Protein AF-A0A1W9RCK0-F1 (afdb_monomer_lite)

Secondary structure (DSSP, 8-state):
-HHHHHHHHHHT--EEEEEEE-HHHHHHHHHTT--THHHHHHHHHHHHHHHHHH----EEEEEES-HHHHHHHHHHHHT-SEEEE-----SSSHHHH-SS-EEEEE-

pLDDT: mean 76.39, std 17.81, range [31.02, 92.94]

Radius of gyration: 13.41 Å; chains: 1; bounding box: 31×24×36 Å

Sequence (107 aa):
MIYGAEIARAIKGKLIILHVINKDSRAYLHRINKGVEYINVKLRDIANGLEKEYRVLPGSQSCRGSIFKMISQVSDESNATMMVMGTHGKIGFQHLVGSGNSWFVSF

Structure (mmCIF, N/CA/C/O backbone):
data_AF-A0A1W9RCK0-F1
#
_entry.id   AF-A0A1W9RCK0-F1
#
loop_
_atom_site.group_PDB
_atom_site.id
_atom_site.type_symbol
_atom_site.label_atom_id
_atom_site.label_alt_id
_atom_site.lab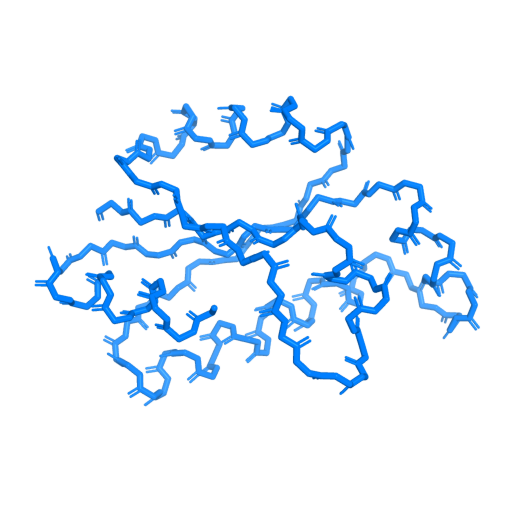el_comp_id
_atom_site.label_asym_id
_atom_site.label_entity_id
_atom_site.label_seq_id
_atom_site.pdbx_PDB_ins_code
_atom_site.Cartn_x
_atom_site.Cartn_y
_atom_site.Cartn_z
_atom_site.occupancy
_atom_site.B_iso_or_equiv
_atom_site.auth_seq_id
_atom_site.auth_comp_id
_atom_site.auth_asym_id
_atom_site.auth_atom_id
_atom_site.pdbx_PDB_model_num
ATOM 1 N N . MET A 1 1 ? -7.268 -9.674 -1.354 1.00 57.19 1 MET A N 1
ATOM 2 C CA . MET A 1 1 ? -7.933 -8.361 -1.488 1.00 57.19 1 MET A CA 1
ATOM 3 C C . MET A 1 1 ? -9.250 -8.362 -0.725 1.00 57.19 1 MET A C 1
ATOM 5 O O . MET A 1 1 ? -9.327 -7.625 0.242 1.00 57.19 1 MET A O 1
ATOM 9 N N . ILE A 1 2 ? -10.189 -9.263 -1.047 1.00 66.25 2 ILE A N 1
ATOM 10 C CA . ILE A 1 2 ? -11.453 -9.475 -0.303 1.00 66.25 2 ILE A CA 1
ATOM 11 C C . ILE A 1 2 ? -11.224 -9.623 1.214 1.00 66.25 2 ILE A C 1
ATOM 13 O O . ILE A 1 2 ? -11.734 -8.826 1.993 1.00 66.25 2 ILE A O 1
ATOM 17 N N . TYR A 1 3 ? -10.333 -10.534 1.620 1.00 76.19 3 TYR A N 1
ATOM 18 C CA . TYR A 1 3 ? -10.049 -10.790 3.039 1.00 76.19 3 TYR A CA 1
ATOM 19 C C . TYR A 1 3 ? -9.620 -9.554 3.851 1.00 76.19 3 TYR A C 1
ATOM 21 O O . TYR A 1 3 ? -10.027 -9.408 4.997 1.00 76.19 3 TYR A O 1
ATOM 29 N N . GLY A 1 4 ? -8.823 -8.643 3.278 1.00 79.62 4 GLY A N 1
ATOM 30 C CA . GLY A 1 4 ? -8.365 -7.448 3.998 1.00 79.62 4 GLY A CA 1
ATOM 31 C C . GLY A 1 4 ? -9.505 -6.469 4.296 1.00 79.62 4 GLY A C 1
ATOM 32 O O . GLY A 1 4 ? -9.567 -5.910 5.386 1.00 79.62 4 GLY A O 1
ATOM 33 N N . ALA A 1 5 ? -10.437 -6.307 3.353 1.00 83.44 5 ALA A N 1
ATOM 34 C CA . ALA A 1 5 ? -11.609 -5.456 3.536 1.00 83.44 5 ALA A CA 1
ATOM 35 C C . ALA A 1 5 ? -12.629 -6.061 4.506 1.00 83.44 5 ALA A C 1
ATOM 37 O O . ALA A 1 5 ? -13.203 -5.337 5.317 1.00 83.44 5 ALA A O 1
ATOM 38 N N . GLU A 1 6 ? -12.818 -7.382 4.477 1.00 85.38 6 GLU A N 1
ATOM 39 C CA . GLU A 1 6 ? -13.675 -8.074 5.443 1.00 85.38 6 GLU A CA 1
ATOM 40 C C . GLU A 1 6 ? -13.151 -7.955 6.872 1.00 85.38 6 GLU A C 1
ATOM 42 O O . GLU A 1 6 ? -13.931 -7.653 7.776 1.00 85.38 6 GLU A O 1
ATOM 47 N N . ILE A 1 7 ? -11.841 -8.139 7.067 1.00 85.81 7 ILE A N 1
ATOM 48 C CA . ILE A 1 7 ? -11.193 -7.982 8.373 1.00 85.81 7 ILE A CA 1
ATOM 49 C C . ILE A 1 7 ? -11.336 -6.541 8.857 1.00 85.81 7 ILE A C 1
ATOM 51 O O . ILE A 1 7 ? -11.848 -6.335 9.955 1.00 85.81 7 ILE A O 1
ATOM 55 N N . ALA A 1 8 ? -10.968 -5.554 8.030 1.00 86.75 8 ALA A N 1
ATOM 56 C CA . ALA A 1 8 ? -11.094 -4.139 8.376 1.00 86.75 8 ALA A CA 1
ATOM 57 C C . ALA A 1 8 ? -12.532 -3.783 8.779 1.00 86.75 8 ALA A C 1
ATOM 59 O O . ALA A 1 8 ? -12.757 -3.149 9.806 1.00 86.75 8 ALA A O 1
ATOM 60 N N . ARG A 1 9 ? -13.530 -4.271 8.032 1.00 87.62 9 ARG A N 1
ATOM 61 C CA . ARG A 1 9 ? -14.945 -4.088 8.378 1.00 87.62 9 ARG A CA 1
ATOM 62 C C . ARG A 1 9 ? -15.297 -4.731 9.721 1.00 87.62 9 ARG A C 1
ATOM 64 O O . ARG A 1 9 ? -15.971 -4.100 10.531 1.00 87.62 9 ARG A O 1
ATOM 71 N N . ALA A 1 10 ? -14.876 -5.975 9.951 1.00 88.44 10 ALA A N 1
ATOM 72 C CA . ALA A 1 10 ? -15.204 -6.730 11.160 1.00 88.44 10 ALA A CA 1
ATOM 73 C C . ALA A 1 10 ? -14.625 -6.081 12.424 1.00 88.44 10 ALA A C 1
ATOM 75 O O . ALA A 1 10 ? -15.320 -5.987 13.435 1.00 88.44 10 ALA A O 1
ATOM 76 N N . ILE A 1 11 ? -13.390 -5.582 12.346 1.00 86.81 11 ILE A N 1
ATOM 77 C CA . ILE A 1 11 ? -12.719 -4.911 13.469 1.00 86.81 11 ILE A CA 1
ATOM 78 C C . ILE A 1 11 ? -13.042 -3.411 13.548 1.00 86.81 11 ILE A C 1
ATOM 80 O O . ILE A 1 11 ? -12.568 -2.737 14.455 1.00 86.81 11 ILE A O 1
ATOM 84 N N . LYS A 1 12 ? -13.865 -2.887 12.621 1.00 85.69 12 LYS A N 1
ATOM 85 C CA . LYS A 1 12 ? -14.136 -1.446 12.432 1.00 85.69 12 LYS A CA 1
ATOM 86 C C . LYS A 1 12 ? -12.856 -0.619 12.285 1.00 85.69 12 LYS A C 1
ATOM 88 O O . LYS A 1 12 ? -12.780 0.525 12.730 1.00 85.69 12 LYS A O 1
ATOM 93 N N . GLY A 1 13 ? -11.872 -1.233 11.652 1.00 83.00 13 GLY A N 1
ATOM 94 C CA . GLY A 1 13 ? -10.573 -0.660 11.410 1.00 83.00 13 GLY A CA 1
ATOM 95 C C . GLY A 1 13 ? -10.513 0.147 10.123 1.00 83.00 13 GLY A C 1
ATOM 96 O O . GLY A 1 13 ? -11.411 0.064 9.275 1.00 83.00 13 GLY A O 1
ATOM 97 N N . LYS A 1 14 ? -9.439 0.917 9.937 1.00 84.62 14 LYS A N 1
ATOM 98 C CA . LYS A 1 14 ? -9.156 1.516 8.628 1.00 84.62 14 LYS A CA 1
ATOM 99 C C . LYS A 1 14 ? -8.274 0.587 7.805 1.00 84.62 14 LYS A C 1
ATOM 101 O O . LYS A 1 14 ? -7.513 -0.229 8.319 1.00 84.62 14 LYS A O 1
ATOM 106 N N . LEU A 1 15 ? -8.415 0.730 6.494 1.00 87.62 15 LEU A N 1
ATOM 107 C CA . LEU A 1 15 ? -7.738 -0.080 5.497 1.00 87.62 15 LEU A CA 1
ATOM 108 C C . LEU A 1 15 ? -6.844 0.821 4.650 1.00 87.62 15 LEU A C 1
ATOM 110 O O . LEU A 1 15 ? -7.304 1.843 4.146 1.00 87.62 15 LEU A O 1
ATOM 114 N N . ILE A 1 16 ? -5.587 0.437 4.451 1.00 87.56 16 ILE A N 1
ATOM 115 C CA . ILE A 1 16 ? -4.681 1.080 3.495 1.00 87.56 16 ILE A CA 1
ATOM 116 C C . ILE A 1 16 ? -4.245 0.043 2.467 1.00 87.56 16 ILE A C 1
ATOM 118 O O . ILE A 1 16 ? -3.779 -1.043 2.816 1.00 87.56 16 ILE A O 1
ATOM 122 N N . ILE A 1 17 ? -4.384 0.398 1.192 1.00 87.56 17 ILE A N 1
ATOM 123 C CA . ILE A 1 17 ? -3.899 -0.386 0.057 1.00 87.56 17 ILE A CA 1
ATOM 124 C C . ILE A 1 17 ? -2.547 0.175 -0.368 1.00 87.56 17 ILE A C 1
ATOM 126 O O . ILE A 1 17 ? -2.460 1.321 -0.813 1.00 87.56 17 ILE A O 1
ATOM 130 N N . LEU A 1 18 ? -1.502 -0.641 -0.261 1.00 85.62 18 LEU A N 1
ATOM 131 C CA . LEU A 1 18 ? -0.136 -0.248 -0.583 1.00 85.62 18 LEU A CA 1
ATOM 132 C C . LEU A 1 18 ? 0.379 -0.986 -1.824 1.00 85.62 18 LEU A C 1
ATOM 134 O O . LEU A 1 18 ? 0.330 -2.218 -1.892 1.00 85.62 18 LEU A O 1
ATOM 138 N N . HIS A 1 19 ? 0.957 -0.234 -2.767 1.00 86.94 19 HIS A N 1
ATOM 139 C CA . HIS A 1 19 ? 1.756 -0.784 -3.870 1.00 86.94 19 HIS A CA 1
ATOM 140 C C . HIS A 1 19 ? 3.175 -0.214 -3.874 1.00 86.94 19 HIS A C 1
ATOM 142 O O . HIS A 1 19 ? 3.372 1.000 -3.953 1.00 86.94 19 HIS A O 1
ATOM 148 N N . VAL A 1 20 ? 4.180 -1.093 -3.881 1.00 87.31 20 VAL A N 1
ATOM 149 C CA . VAL A 1 20 ? 5.588 -0.685 -3.979 1.00 87.31 20 VAL A CA 1
ATOM 150 C C . VAL A 1 20 ? 6.057 -0.732 -5.437 1.00 87.31 20 VAL A C 1
ATOM 152 O O . VAL A 1 20 ? 6.159 -1.791 -6.056 1.00 87.31 20 VAL A O 1
ATOM 155 N N . ILE A 1 21 ? 6.398 0.429 -5.993 1.00 87.75 21 ILE A N 1
ATOM 156 C CA . ILE A 1 21 ? 6.912 0.608 -7.352 1.00 87.75 21 ILE A CA 1
ATOM 157 C C . ILE A 1 21 ? 8.376 0.157 -7.415 1.00 87.75 21 ILE A C 1
ATOM 159 O O . ILE A 1 21 ? 9.323 0.921 -7.189 1.00 87.75 21 ILE A O 1
ATOM 163 N N . ASN A 1 22 ? 8.566 -1.106 -7.778 1.00 85.31 22 ASN A N 1
ATOM 164 C CA . ASN A 1 22 ? 9.872 -1.728 -7.967 1.00 85.31 22 ASN A CA 1
ATOM 165 C C . ASN A 1 22 ? 10.297 -1.739 -9.457 1.00 85.31 22 ASN A C 1
ATOM 167 O O . ASN A 1 22 ? 9.707 -1.061 -10.304 1.00 85.31 22 ASN A O 1
ATOM 171 N N . LYS A 1 23 ? 11.372 -2.468 -9.786 1.00 86.44 23 LYS A N 1
ATOM 1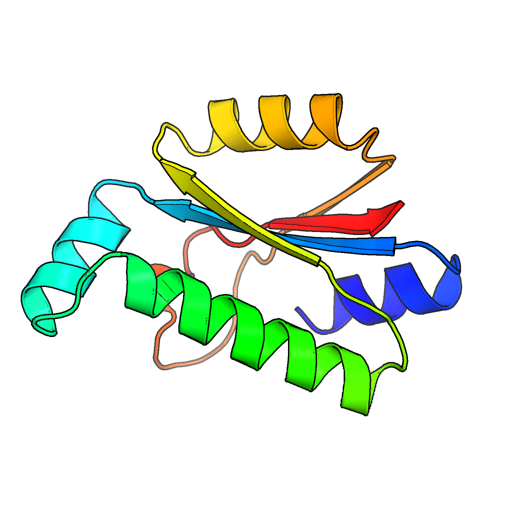72 C CA . LYS A 1 23 ? 11.863 -2.599 -11.172 1.00 86.44 23 LYS A CA 1
ATOM 173 C C . LYS A 1 23 ? 10.826 -3.223 -12.113 1.00 86.44 23 LYS A C 1
ATOM 175 O O . LYS A 1 23 ? 10.686 -2.748 -13.236 1.00 86.44 23 LYS A O 1
ATOM 180 N N . ASP A 1 24 ? 10.058 -4.195 -11.633 1.00 83.44 24 ASP A N 1
ATOM 181 C CA . ASP A 1 24 ? 9.077 -4.930 -12.435 1.00 83.44 24 ASP A CA 1
ATOM 182 C C . ASP A 1 24 ? 7.862 -4.047 -12.743 1.00 83.44 24 ASP A C 1
ATOM 184 O O . ASP A 1 24 ? 7.420 -3.965 -13.890 1.00 83.44 24 ASP A O 1
ATOM 188 N N . SER A 1 25 ? 7.410 -3.277 -11.745 1.00 82.81 25 SER A N 1
ATOM 189 C CA . SER A 1 25 ? 6.378 -2.245 -11.906 1.00 82.81 25 SER A CA 1
ATOM 190 C C . SER A 1 25 ? 6.746 -1.252 -13.010 1.00 82.81 25 SER A C 1
ATOM 192 O O . SER A 1 25 ? 5.938 -0.962 -13.891 1.00 82.81 25 SER A O 1
ATOM 194 N N . ARG A 1 26 ? 7.992 -0.760 -13.004 1.00 87.81 26 ARG A N 1
ATOM 195 C CA . ARG A 1 26 ? 8.483 0.174 -14.030 1.00 87.81 26 ARG A CA 1
ATOM 196 C C . ARG A 1 26 ? 8.589 -0.476 -15.407 1.00 87.81 26 ARG A C 1
ATOM 198 O O . ARG A 1 26 ? 8.184 0.136 -16.389 1.00 87.81 26 ARG A O 1
ATOM 205 N N . ALA A 1 27 ? 9.101 -1.705 -15.478 1.00 87.94 27 ALA A N 1
ATOM 206 C CA . ALA A 1 27 ? 9.229 -2.435 -16.736 1.00 87.94 27 ALA A CA 1
ATOM 207 C C . ALA A 1 27 ? 7.866 -2.651 -17.406 1.00 87.94 27 ALA A C 1
ATOM 209 O O . ALA A 1 27 ? 7.737 -2.481 -18.615 1.00 87.94 27 ALA A O 1
ATOM 210 N N . TYR A 1 28 ? 6.832 -2.973 -16.632 1.00 84.69 28 TYR A N 1
ATOM 211 C CA . TYR A 1 28 ? 5.475 -3.068 -17.156 1.00 84.69 28 TYR A CA 1
ATOM 212 C C . TYR A 1 28 ? 4.923 -1.724 -17.622 1.00 84.69 28 TYR A C 1
ATOM 214 O O . TYR A 1 28 ? 4.391 -1.642 -18.724 1.00 84.69 28 TYR A O 1
ATOM 222 N N . LEU A 1 29 ? 5.046 -0.679 -16.795 1.00 88.06 29 LEU A N 1
ATOM 223 C CA . LEU A 1 29 ? 4.567 0.662 -17.134 1.00 88.06 29 LEU A CA 1
ATOM 224 C C . LEU A 1 29 ? 5.159 1.137 -18.465 1.00 88.06 29 LEU A C 1
ATOM 226 O O . LEU A 1 29 ? 4.433 1.651 -19.312 1.00 88.06 29 LEU A O 1
ATOM 230 N N . HIS A 1 30 ? 6.444 0.852 -18.685 1.00 90.94 30 HIS A N 1
ATOM 231 C CA . HIS A 1 30 ? 7.111 1.084 -19.960 1.00 90.94 30 HIS A CA 1
ATOM 232 C C . HIS A 1 30 ? 6.475 0.288 -21.113 1.00 90.94 30 HIS A C 1
ATOM 234 O O . HIS A 1 30 ? 6.172 0.866 -22.152 1.00 90.94 30 HIS A O 1
ATOM 240 N N . ARG A 1 31 ? 6.209 -1.018 -20.939 1.00 90.81 31 ARG A N 1
ATOM 241 C CA . ARG A 1 31 ? 5.564 -1.860 -21.974 1.00 90.81 31 ARG A CA 1
ATOM 242 C C . ARG A 1 31 ? 4.188 -1.348 -22.392 1.00 90.81 31 ARG A C 1
ATOM 244 O O . ARG A 1 31 ? 3.821 -1.503 -23.549 1.00 90.81 31 ARG A O 1
ATOM 251 N N . ILE A 1 32 ? 3.432 -0.764 -21.465 1.00 89.50 32 ILE A N 1
ATOM 252 C CA . ILE A 1 32 ? 2.092 -0.232 -21.745 1.00 89.50 32 ILE A CA 1
ATOM 253 C C . ILE A 1 32 ? 2.083 1.277 -22.032 1.00 89.50 32 ILE A C 1
ATOM 255 O O . ILE A 1 32 ? 1.008 1.869 -22.118 1.00 89.50 32 ILE A O 1
ATOM 259 N N . ASN A 1 33 ? 3.261 1.899 -22.157 1.00 92.94 33 ASN A N 1
ATOM 260 C CA . ASN A 1 33 ? 3.442 3.336 -22.362 1.00 92.94 33 ASN A CA 1
ATOM 261 C C . ASN A 1 33 ? 2.630 4.198 -21.371 1.00 92.94 33 ASN A C 1
ATOM 263 O O . ASN A 1 33 ? 1.889 5.110 -21.750 1.00 92.94 33 ASN A O 1
ATOM 267 N N . LYS A 1 34 ? 2.715 3.867 -20.077 1.00 92.88 34 LYS A N 1
ATOM 268 C CA . LYS A 1 34 ? 2.071 4.611 -18.987 1.00 92.88 34 LYS A CA 1
ATOM 269 C C . LYS A 1 34 ? 3.099 5.082 -17.963 1.00 92.88 34 LYS A C 1
ATOM 271 O O . LYS A 1 34 ? 4.103 4.425 -17.720 1.00 92.88 34 LYS A O 1
ATOM 276 N N . GLY A 1 35 ? 2.812 6.215 -17.327 1.00 90.38 35 GLY A N 1
ATOM 277 C CA . GLY A 1 35 ? 3.581 6.722 -16.190 1.00 90.38 35 GLY A CA 1
ATOM 278 C C . GLY A 1 35 ? 3.146 6.111 -14.857 1.00 90.38 35 GLY A C 1
ATOM 279 O O . GLY A 1 35 ? 2.143 5.403 -14.776 1.00 90.38 35 GLY A O 1
ATOM 280 N N . VAL A 1 36 ? 3.876 6.436 -13.788 1.00 87.94 36 VAL A N 1
ATOM 281 C CA . VAL A 1 36 ? 3.570 5.991 -12.414 1.00 87.94 36 VAL A CA 1
ATOM 282 C C . VAL A 1 36 ? 2.170 6.394 -11.942 1.00 87.94 36 VAL A C 1
ATOM 284 O O . VAL A 1 36 ? 1.556 5.645 -11.191 1.00 87.94 36 VAL A O 1
ATOM 287 N N . GLU A 1 37 ? 1.610 7.488 -12.465 1.00 90.75 37 GLU A N 1
ATOM 288 C CA . GLU A 1 37 ? 0.234 7.913 -12.170 1.00 90.75 37 GLU A CA 1
ATOM 289 C C . GLU A 1 37 ? -0.821 6.869 -12.520 1.00 90.75 37 GLU A C 1
ATOM 291 O O . GLU A 1 37 ? -1.873 6.792 -11.888 1.00 90.75 37 GLU A O 1
ATOM 296 N N . TYR A 1 38 ? -0.527 6.000 -13.485 1.00 89.31 38 TYR A N 1
ATOM 297 C CA . TYR A 1 38 ? -1.408 4.893 -13.810 1.00 89.31 38 TYR A CA 1
ATOM 298 C C . TYR A 1 38 ? -1.590 3.932 -12.622 1.00 89.31 38 TYR A C 1
ATOM 300 O O . TYR A 1 38 ? -2.682 3.401 -12.428 1.00 89.31 38 TYR A O 1
ATOM 308 N N . ILE A 1 39 ? -0.560 3.746 -11.788 1.00 88.50 39 ILE A N 1
ATOM 309 C CA . ILE A 1 39 ? -0.658 2.948 -10.557 1.00 88.50 39 ILE A CA 1
ATOM 310 C C . ILE A 1 39 ? -1.585 3.639 -9.556 1.00 88.50 39 ILE A C 1
ATOM 312 O O . ILE A 1 39 ? -2.445 2.977 -8.983 1.00 88.50 39 ILE A O 1
ATOM 316 N N . ASN A 1 40 ? -1.468 4.960 -9.390 1.00 87.88 40 ASN A N 1
ATOM 317 C CA . ASN A 1 40 ? -2.330 5.730 -8.488 1.00 87.88 40 ASN A CA 1
ATOM 318 C C . ASN A 1 40 ? -3.805 5.643 -8.901 1.00 87.88 40 ASN A C 1
ATOM 320 O O . ASN A 1 40 ? -4.671 5.427 -8.056 1.00 87.88 40 ASN A O 1
ATOM 324 N N . VAL A 1 41 ? -4.091 5.751 -10.202 1.00 90.06 41 VAL A N 1
ATOM 325 C CA . VAL A 1 41 ? -5.449 5.567 -10.737 1.00 90.06 41 VAL A CA 1
ATOM 326 C C . VAL A 1 41 ? -5.962 4.162 -10.427 1.00 90.06 41 VAL A C 1
ATOM 328 O O . VAL A 1 41 ? -7.057 4.022 -9.894 1.00 90.06 41 VAL A O 1
ATOM 331 N N . LYS A 1 42 ? -5.159 3.120 -10.671 1.00 86.00 42 LYS A N 1
ATOM 332 C CA . LYS A 1 42 ? -5.572 1.737 -10.391 1.00 86.00 42 LYS A CA 1
ATOM 333 C C . LYS A 1 42 ? -5.792 1.449 -8.916 1.00 86.00 42 LYS A C 1
ATOM 335 O O . LYS A 1 42 ? -6.753 0.768 -8.575 1.00 86.00 42 LYS A O 1
ATOM 340 N N . LEU A 1 43 ? -4.945 1.980 -8.046 1.00 86.19 43 LEU A N 1
ATOM 341 C CA . LEU A 1 43 ? -5.140 1.875 -6.606 1.00 86.19 43 LEU A CA 1
ATOM 342 C C . LEU A 1 43 ? -6.437 2.552 -6.156 1.00 86.19 43 LEU A C 1
ATOM 344 O O . LEU A 1 43 ? -7.166 1.980 -5.348 1.00 86.19 43 LEU A O 1
ATOM 348 N N . ARG A 1 44 ? -6.755 3.724 -6.716 1.00 88.38 44 ARG A N 1
ATOM 349 C CA . ARG A 1 44 ? -8.011 4.429 -6.442 1.00 88.38 44 ARG A CA 1
ATOM 350 C C . ARG A 1 44 ? -9.227 3.652 -6.940 1.00 88.38 44 ARG A C 1
ATOM 352 O O . ARG A 1 44 ? -10.208 3.552 -6.216 1.00 88.38 44 ARG A O 1
ATOM 359 N N . ASP A 1 45 ? -9.157 3.067 -8.134 1.00 88.38 45 ASP A N 1
ATOM 360 C CA . ASP A 1 45 ? -10.233 2.223 -8.668 1.00 88.38 45 ASP A CA 1
ATOM 361 C C . ASP A 1 45 ? -10.520 1.037 -7.731 1.00 88.38 45 ASP A C 1
ATOM 363 O O . ASP A 1 45 ? -11.678 0.737 -7.439 1.00 88.38 45 ASP A O 1
ATOM 367 N N . ILE A 1 46 ? -9.465 0.394 -7.215 1.00 85.50 46 ILE A N 1
ATOM 368 C CA . ILE A 1 46 ? -9.580 -0.702 -6.244 1.00 85.50 46 ILE A CA 1
ATOM 369 C C . ILE A 1 46 ? -10.194 -0.200 -4.930 1.00 85.50 46 ILE A C 1
ATOM 371 O O . ILE A 1 46 ? -11.122 -0.824 -4.419 1.00 85.50 46 ILE A O 1
ATOM 375 N N . ALA A 1 47 ? -9.697 0.917 -4.393 1.00 85.88 47 ALA A N 1
ATOM 376 C CA . ALA A 1 47 ? -10.204 1.526 -3.166 1.00 85.88 47 ALA A CA 1
ATOM 377 C C . ALA A 1 47 ? -11.708 1.836 -3.273 1.00 85.88 47 ALA A C 1
ATOM 379 O O . ALA A 1 47 ? -12.491 1.390 -2.438 1.00 85.88 47 ALA A O 1
ATOM 380 N N . ASN A 1 48 ? -12.125 2.480 -4.364 1.00 88.94 48 ASN A N 1
ATOM 381 C CA . ASN A 1 48 ? -13.528 2.790 -4.640 1.00 88.94 48 ASN A CA 1
ATOM 382 C C . ASN A 1 48 ? -14.397 1.525 -4.760 1.00 88.94 48 ASN A C 1
ATOM 384 O O . ASN A 1 48 ? -15.564 1.531 -4.367 1.00 88.94 48 ASN A O 1
ATOM 388 N N . GLY A 1 49 ? -13.856 0.443 -5.330 1.00 87.69 49 GLY A N 1
ATOM 389 C CA . GLY A 1 49 ? -14.543 -0.848 -5.399 1.00 87.69 49 GLY A CA 1
ATOM 390 C C . GLY A 1 49 ? -14.787 -1.439 -4.010 1.00 87.69 49 GLY A C 1
ATOM 391 O O . GLY A 1 49 ? -15.915 -1.803 -3.682 1.00 87.69 49 GLY A O 1
ATOM 392 N N . LEU A 1 50 ? -13.749 -1.457 -3.170 1.00 85.25 50 LEU A N 1
ATOM 393 C CA . LEU A 1 50 ? -13.840 -1.964 -1.800 1.00 85.25 50 LEU A CA 1
ATOM 394 C C . LEU A 1 50 ? -14.765 -1.116 -0.921 1.00 85.25 50 LEU A C 1
ATOM 396 O O . LEU A 1 50 ? -15.488 -1.670 -0.095 1.00 85.25 50 LEU A O 1
ATOM 400 N N . GLU A 1 51 ? -14.783 0.202 -1.112 1.00 88.19 51 GLU A N 1
ATOM 401 C CA . GLU A 1 51 ? -15.710 1.086 -0.407 1.00 88.19 51 GLU A CA 1
ATOM 402 C C . GLU A 1 51 ? -17.164 0.741 -0.712 1.00 88.19 51 GLU A C 1
ATOM 404 O O . GLU A 1 51 ? -17.963 0.533 0.203 1.00 88.19 51 GLU A O 1
ATOM 409 N N . LYS A 1 52 ? -17.501 0.603 -1.997 1.00 89.06 52 LYS A N 1
ATOM 410 C CA . LYS A 1 52 ? -18.863 0.269 -2.426 1.00 89.06 52 LYS A CA 1
ATOM 411 C C . LYS A 1 52 ? -19.312 -1.101 -1.923 1.00 89.06 52 LYS A C 1
ATOM 413 O O . LYS A 1 52 ? -20.463 -1.253 -1.524 1.00 89.06 52 LYS A O 1
ATOM 418 N N . GLU A 1 53 ? -18.419 -2.086 -1.951 1.00 87.62 53 GLU A N 1
ATOM 419 C CA . GLU A 1 53 ? -18.750 -3.480 -1.645 1.00 87.62 53 GLU A CA 1
ATOM 420 C C . GLU A 1 53 ? -18.754 -3.774 -0.135 1.00 87.62 53 GLU A C 1
ATOM 422 O O . GLU A 1 53 ? -19.665 -4.432 0.369 1.00 87.62 53 GLU A O 1
ATOM 427 N N . TYR A 1 54 ? -17.781 -3.246 0.614 1.00 85.31 54 TYR A N 1
ATOM 428 C CA . TYR A 1 54 ? -17.580 -3.580 2.030 1.00 85.31 54 TYR A CA 1
ATOM 429 C C . TYR A 1 54 ? -17.942 -2.443 2.988 1.00 85.31 54 TYR A C 1
ATOM 431 O O . TYR A 1 54 ? -17.933 -2.663 4.200 1.00 85.31 54 TYR A O 1
ATOM 439 N N . ARG A 1 55 ? -18.298 -1.253 2.476 1.00 86.25 55 ARG A N 1
ATOM 440 C CA . ARG A 1 55 ? -18.598 -0.047 3.274 1.00 86.25 55 ARG A CA 1
ATOM 441 C C . ARG A 1 55 ? -17.455 0.340 4.220 1.00 86.25 55 ARG A C 1
ATOM 443 O O . ARG A 1 55 ? -17.688 0.815 5.328 1.00 86.25 55 ARG A O 1
ATOM 450 N N . VAL A 1 56 ? -16.222 0.108 3.780 1.00 84.69 56 VAL A N 1
ATOM 451 C CA . VAL A 1 56 ? -14.992 0.586 4.430 1.00 84.69 56 VAL A CA 1
ATOM 452 C C . VAL A 1 56 ? -14.470 1.799 3.662 1.00 84.69 56 VAL A C 1
ATOM 454 O O . VAL A 1 56 ? -14.754 1.918 2.481 1.00 84.69 56 VAL A O 1
ATOM 457 N N . LEU A 1 57 ? -13.709 2.697 4.289 1.00 82.56 57 LEU A N 1
ATOM 458 C CA . LEU A 1 57 ? -13.088 3.844 3.605 1.00 82.56 57 LEU A CA 1
ATOM 459 C C . LEU A 1 57 ? -11.587 3.580 3.409 1.00 82.56 57 LEU A C 1
ATOM 461 O O . LEU A 1 57 ? -10.785 3.978 4.260 1.00 82.56 57 LEU A O 1
ATOM 465 N N . PRO A 1 58 ? -11.184 2.848 2.353 1.00 82.56 58 PRO A N 1
ATOM 466 C CA . PRO A 1 58 ? -9.794 2.495 2.147 1.00 82.56 58 PRO A CA 1
ATOM 467 C C . PRO A 1 58 ? -8.974 3.690 1.662 1.00 82.56 58 PRO A C 1
ATOM 469 O O . PRO A 1 58 ? -9.282 4.316 0.649 1.00 82.56 58 PRO A O 1
ATOM 472 N N . GLY A 1 59 ? -7.864 3.951 2.347 1.00 85.12 59 GLY A N 1
ATOM 473 C CA . GLY A 1 59 ? -6.783 4.765 1.809 1.00 85.12 59 GLY A CA 1
ATOM 474 C C . GLY A 1 59 ? -5.990 3.993 0.754 1.00 85.12 59 GLY A C 1
ATOM 475 O O . GLY A 1 59 ? -5.961 2.760 0.742 1.00 85.12 59 GLY A O 1
ATOM 476 N N . SER A 1 60 ? -5.294 4.714 -0.120 1.00 85.56 60 SER A N 1
ATOM 477 C CA . SER A 1 60 ? -4.389 4.111 -1.097 1.00 85.56 60 SER A CA 1
ATOM 478 C C . SER A 1 60 ? -3.065 4.855 -1.169 1.00 85.56 60 SER A C 1
ATOM 480 O O . SER A 1 60 ? -3.064 6.083 -1.250 1.00 85.56 60 SER A O 1
ATOM 482 N N . GLN A 1 61 ? -1.956 4.120 -1.217 1.00 86.12 61 GLN A N 1
ATOM 483 C CA . GLN A 1 61 ? -0.613 4.685 -1.280 1.00 86.12 61 GLN A CA 1
ATOM 484 C C . GLN A 1 61 ? 0.256 3.904 -2.269 1.00 86.12 61 GLN A C 1
ATOM 486 O O . GLN A 1 61 ? 0.252 2.672 -2.299 1.00 86.12 61 GLN A O 1
ATOM 491 N N . SER A 1 62 ? 1.035 4.628 -3.071 1.00 87.44 62 SER A N 1
ATOM 492 C CA . SER A 1 62 ? 2.127 4.051 -3.848 1.00 87.44 62 SER A CA 1
ATOM 493 C C . SER A 1 62 ? 3.455 4.653 -3.401 1.00 87.44 62 SER A C 1
ATOM 495 O O . SER A 1 62 ? 3.536 5.830 -3.052 1.00 87.44 62 SER A O 1
ATOM 497 N N . CYS A 1 63 ? 4.508 3.842 -3.369 1.00 87.88 63 CYS A N 1
ATOM 498 C CA . CYS A 1 63 ? 5.833 4.293 -2.951 1.00 87.88 63 CYS A CA 1
ATOM 499 C C . CYS A 1 63 ? 6.932 3.585 -3.744 1.00 87.88 63 CYS A C 1
ATOM 501 O O . CYS A 1 63 ? 6.735 2.487 -4.259 1.00 87.88 63 CYS A O 1
ATOM 503 N N . ARG A 1 64 ? 8.104 4.208 -3.889 1.00 87.88 64 ARG A N 1
ATOM 504 C CA . ARG A 1 64 ? 9.214 3.654 -4.677 1.00 87.88 64 ARG A CA 1
ATOM 505 C C . ARG A 1 64 ? 10.301 3.127 -3.752 1.00 87.88 64 ARG A C 1
ATOM 507 O O . ARG A 1 64 ? 10.819 3.875 -2.934 1.00 87.88 64 ARG A O 1
ATOM 514 N N . GLY A 1 65 ? 10.717 1.878 -3.941 1.00 84.75 65 GLY A N 1
ATOM 515 C CA . GLY A 1 65 ? 11.819 1.323 -3.161 1.00 84.75 65 GLY A CA 1
ATOM 516 C C . GLY A 1 65 ? 11.880 -0.196 -3.166 1.00 84.75 65 GLY A C 1
ATOM 517 O O . GLY A 1 65 ? 11.315 -0.859 -4.038 1.00 84.75 65 GLY A O 1
ATOM 518 N N . SER A 1 66 ? 12.599 -0.728 -2.177 1.00 83.12 66 SER A N 1
ATOM 519 C CA . SER A 1 66 ? 12.564 -2.150 -1.837 1.00 83.12 66 SER A CA 1
ATOM 520 C C . SER A 1 66 ? 11.252 -2.466 -1.134 1.00 83.12 66 SER A C 1
ATOM 522 O O . SER A 1 66 ? 10.858 -1.750 -0.218 1.00 83.12 66 SER A O 1
ATOM 524 N N . ILE A 1 67 ? 10.609 -3.554 -1.546 1.00 80.00 67 ILE A N 1
ATOM 525 C CA . ILE A 1 67 ? 9.315 -3.999 -1.028 1.00 80.00 67 ILE A CA 1
ATOM 526 C C . ILE A 1 67 ? 9.349 -4.116 0.502 1.00 80.00 67 ILE A C 1
ATOM 528 O O . ILE A 1 67 ? 8.595 -3.422 1.172 1.00 80.00 67 ILE A O 1
ATOM 532 N N . PHE A 1 68 ? 10.294 -4.879 1.058 1.00 80.25 68 PHE A N 1
ATOM 533 C CA . PHE A 1 68 ? 10.391 -5.087 2.509 1.00 80.25 68 PHE A CA 1
ATOM 534 C C . PHE A 1 68 ? 10.673 -3.805 3.294 1.00 80.25 68 PHE A C 1
ATOM 536 O O . PHE A 1 68 ? 10.080 -3.584 4.346 1.00 80.25 68 PHE A O 1
ATOM 543 N N . LYS A 1 69 ? 11.528 -2.924 2.759 1.00 84.31 69 LYS A N 1
ATOM 544 C CA . LYS A 1 69 ? 11.827 -1.642 3.408 1.00 84.31 69 LYS A CA 1
ATOM 545 C C . LYS A 1 69 ? 10.593 -0.743 3.442 1.00 84.31 69 LYS A C 1
ATOM 547 O O . LYS A 1 69 ? 10.293 -0.162 4.477 1.00 84.31 69 LYS A O 1
ATOM 552 N N . MET A 1 70 ? 9.884 -0.644 2.317 1.00 84.69 70 MET A N 1
ATOM 553 C CA . MET A 1 70 ? 8.725 0.237 2.224 1.00 84.69 70 MET A CA 1
ATOM 554 C C . MET A 1 70 ? 7.538 -0.272 3.034 1.00 84.69 70 MET A C 1
ATOM 556 O O . MET A 1 70 ? 6.830 0.540 3.612 1.00 84.69 70 MET A O 1
ATOM 560 N N . ILE A 1 71 ? 7.331 -1.588 3.107 1.00 83.12 71 ILE A N 1
ATOM 561 C CA . ILE A 1 71 ? 6.315 -2.171 3.990 1.00 83.12 71 ILE A CA 1
ATOM 562 C C . ILE A 1 71 ? 6.599 -1.809 5.439 1.00 83.12 71 ILE A C 1
ATOM 564 O O . ILE A 1 71 ? 5.698 -1.325 6.108 1.00 83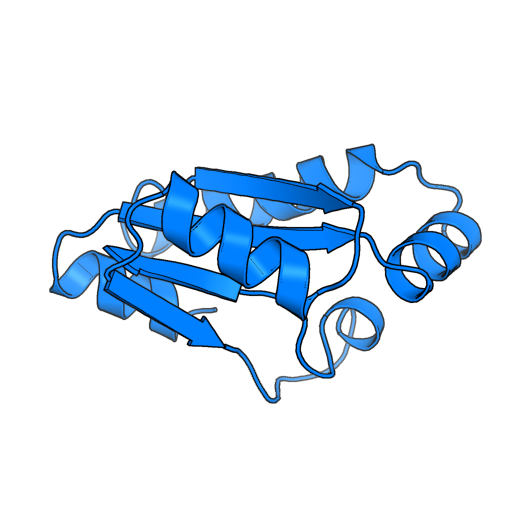.12 71 ILE A O 1
ATOM 568 N N . SER A 1 72 ? 7.834 -2.039 5.907 1.00 84.81 72 SER A N 1
ATOM 569 C CA . SER A 1 72 ? 8.212 -1.734 7.290 1.00 84.81 72 SER A CA 1
ATOM 570 C C . SER A 1 72 ? 7.960 -0.263 7.589 1.00 84.81 72 SER A C 1
ATOM 572 O O . SER A 1 72 ? 7.250 0.060 8.529 1.00 84.81 72 SER A O 1
ATOM 574 N N . GLN A 1 73 ? 8.445 0.620 6.714 1.00 87.06 73 GLN A N 1
ATOM 575 C CA . GLN A 1 73 ? 8.272 2.056 6.877 1.00 87.06 73 GLN A CA 1
ATOM 576 C C . GLN A 1 73 ? 6.793 2.466 6.924 1.00 87.06 73 GLN A C 1
ATOM 578 O O . GLN A 1 73 ? 6.391 3.187 7.828 1.00 87.06 73 GLN A O 1
ATOM 583 N N . VAL A 1 74 ? 5.969 1.998 5.982 1.00 85.19 74 VAL A N 1
ATOM 584 C CA . VAL A 1 74 ? 4.540 2.349 5.949 1.00 85.19 74 VAL A CA 1
ATOM 585 C C . VAL A 1 74 ? 3.800 1.751 7.145 1.00 85.19 74 VAL A C 1
ATOM 587 O O . VAL A 1 74 ? 2.906 2.396 7.685 1.00 85.19 74 VAL A O 1
ATOM 590 N N . SER A 1 75 ? 4.165 0.544 7.579 1.00 83.38 75 SER A N 1
ATOM 591 C CA . SER A 1 75 ? 3.612 -0.095 8.776 1.00 83.38 75 SER A CA 1
ATOM 592 C C . SER A 1 75 ? 3.850 0.765 10.017 1.00 83.38 75 SER A C 1
ATOM 594 O O . SER A 1 75 ? 2.905 1.044 10.755 1.00 83.38 75 SER A O 1
ATOM 596 N N . ASP A 1 76 ? 5.083 1.240 10.195 1.00 86.25 76 ASP A N 1
ATOM 597 C CA . ASP A 1 76 ? 5.475 2.082 11.326 1.00 86.25 76 ASP A CA 1
ATOM 598 C C . ASP A 1 76 ? 4.794 3.460 11.257 1.00 86.25 76 ASP A C 1
ATOM 600 O O . ASP A 1 76 ? 4.185 3.908 12.225 1.00 86.25 76 ASP A O 1
ATOM 604 N N . GLU A 1 77 ? 4.813 4.113 10.089 1.00 86.50 77 GLU A N 1
ATOM 605 C CA . GLU A 1 77 ? 4.198 5.434 9.875 1.00 86.50 77 GLU A CA 1
ATOM 606 C C . GLU A 1 77 ? 2.673 5.423 10.066 1.00 86.50 77 GLU A C 1
ATOM 608 O O . GLU A 1 77 ? 2.091 6.408 10.524 1.00 86.50 77 GLU A O 1
ATOM 613 N N . SER A 1 78 ? 2.011 4.317 9.716 1.00 80.12 78 SER A N 1
ATOM 614 C CA . SER A 1 78 ? 0.553 4.181 9.817 1.00 80.12 78 SER A CA 1
ATOM 615 C C . SER A 1 78 ? 0.068 3.573 11.134 1.00 80.12 78 SER A C 1
ATOM 617 O O . SER A 1 78 ? -1.144 3.487 11.331 1.00 80.12 78 SER A O 1
ATOM 619 N N . ASN A 1 79 ? 0.975 3.191 12.046 1.00 82.69 79 ASN A N 1
ATOM 6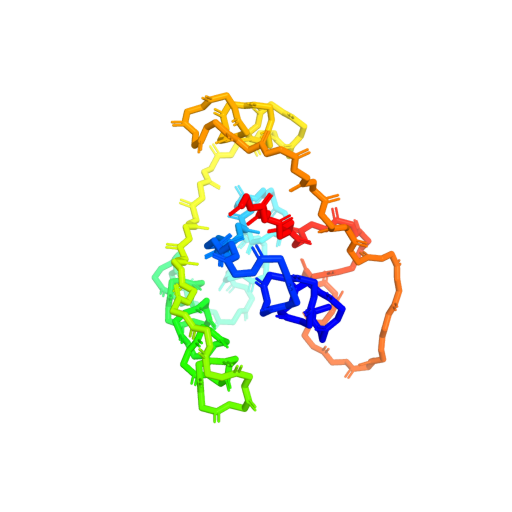20 C CA . ASN A 1 79 ? 0.663 2.412 13.254 1.00 82.69 79 ASN A CA 1
ATOM 621 C C . ASN A 1 79 ? -0.180 1.162 12.935 1.00 82.69 79 ASN A C 1
ATOM 623 O O . ASN A 1 79 ? -1.175 0.852 13.595 1.00 82.69 79 ASN A O 1
ATOM 627 N N . ALA A 1 80 ? 0.209 0.462 11.872 1.00 79.75 80 ALA A N 1
ATOM 628 C CA . ALA A 1 80 ? -0.431 -0.760 11.419 1.00 79.75 80 ALA A CA 1
ATOM 629 C C . ALA A 1 80 ? -0.440 -1.830 12.519 1.00 79.75 80 ALA A C 1
ATOM 631 O O . ALA A 1 80 ? 0.609 -2.178 13.055 1.00 79.75 80 ALA A O 1
ATOM 632 N N . THR A 1 81 ? -1.604 -2.418 12.803 1.00 78.44 81 THR A N 1
ATOM 633 C CA . THR A 1 81 ? -1.698 -3.565 13.731 1.00 78.44 81 THR A CA 1
ATOM 634 C C . THR A 1 81 ? -1.692 -4.902 12.984 1.00 78.44 81 THR A C 1
ATOM 636 O O . THR A 1 81 ? -1.301 -5.930 13.534 1.00 78.44 81 THR A O 1
ATOM 639 N N . MET A 1 82 ? -2.099 -4.905 11.710 1.00 79.19 82 MET A N 1
ATOM 640 C CA . MET A 1 82 ? -2.158 -6.107 10.888 1.00 79.19 82 MET A CA 1
ATOM 641 C C . MET A 1 82 ? -1.770 -5.820 9.441 1.00 79.19 82 MET A C 1
ATOM 643 O O . MET A 1 82 ? -2.231 -4.854 8.832 1.00 79.19 82 MET A O 1
ATOM 647 N N . MET A 1 83 ? -0.986 -6.728 8.861 1.00 80.19 83 MET A N 1
ATOM 648 C CA . MET A 1 83 ? -0.706 -6.748 7.432 1.00 80.19 83 MET A CA 1
ATOM 649 C C . MET A 1 83 ? -1.298 -8.001 6.788 1.00 80.19 83 MET A C 1
ATOM 651 O O . MET A 1 83 ? -0.999 -9.122 7.193 1.00 80.19 83 MET A O 1
ATOM 655 N N . VAL A 1 84 ? -2.101 -7.813 5.743 1.00 77.56 84 VAL A N 1
ATOM 656 C CA . VAL A 1 84 ? -2.673 -8.892 4.937 1.00 77.56 84 VAL A CA 1
ATOM 657 C C . VAL A 1 84 ? -1.978 -8.924 3.580 1.00 77.56 84 VAL A C 1
ATOM 659 O O . VAL A 1 84 ? -1.968 -7.949 2.823 1.00 77.56 84 VAL A O 1
ATOM 662 N N . MET A 1 85 ? -1.396 -10.080 3.279 1.00 71.81 85 MET A N 1
ATOM 663 C CA . MET A 1 85 ? -0.591 -10.347 2.094 1.00 71.81 85 MET A CA 1
ATOM 664 C C . MET A 1 85 ? -1.349 -11.304 1.166 1.00 71.81 85 MET A C 1
ATOM 666 O O . MET A 1 85 ? -1.806 -12.357 1.604 1.00 71.81 85 MET A O 1
ATOM 670 N N . GLY A 1 86 ? -1.497 -10.971 -0.117 1.00 59.47 86 GLY A N 1
ATOM 671 C CA . GLY A 1 86 ? -2.035 -11.919 -1.099 1.00 59.47 86 GLY A CA 1
ATOM 672 C C . GLY A 1 86 ? -0.922 -12.785 -1.684 1.00 59.47 86 GLY A C 1
ATOM 673 O O . GLY A 1 86 ? -0.024 -12.237 -2.318 1.00 59.47 86 GLY A O 1
ATOM 674 N N . THR A 1 87 ? -0.976 -14.110 -1.510 1.00 50.19 87 THR A N 1
ATOM 675 C CA . THR A 1 87 ? 0.067 -15.012 -2.033 1.00 50.19 87 THR A CA 1
ATOM 676 C C . THR A 1 87 ? -0.280 -15.727 -3.340 1.00 50.19 87 THR A C 1
ATOM 678 O O . THR A 1 87 ? 0.659 -16.022 -4.057 1.00 50.19 87 THR A O 1
ATOM 681 N N . HIS A 1 88 ? -1.545 -15.902 -3.758 1.00 43.53 88 HIS A N 1
ATOM 682 C CA . HIS A 1 88 ? -1.909 -16.312 -5.135 1.00 43.53 88 HIS A CA 1
ATOM 683 C C . HIS A 1 88 ? -3.395 -16.019 -5.461 1.00 43.53 88 HIS A C 1
ATOM 685 O O . HIS A 1 88 ? -4.264 -16.143 -4.603 1.00 43.53 88 HIS A O 1
ATOM 691 N N . GLY A 1 89 ? -3.698 -15.649 -6.714 1.00 32.41 89 GLY A N 1
ATOM 692 C CA . GLY A 1 89 ? -5.045 -15.438 -7.279 1.00 32.41 89 GLY A CA 1
ATOM 693 C C . GLY A 1 89 ? -4.972 -15.400 -8.814 1.00 32.41 89 GLY A C 1
ATOM 694 O O . GLY A 1 89 ? -3.870 -15.377 -9.326 1.00 32.41 89 GLY A O 1
ATOM 695 N N . LYS A 1 90 ? -6.096 -15.460 -9.543 1.00 37.38 90 LYS A N 1
ATOM 696 C CA . LYS A 1 90 ? -6.262 -15.850 -10.971 1.00 37.38 90 LYS A CA 1
ATOM 697 C C . LYS A 1 90 ? -6.058 -14.767 -12.062 1.00 37.38 90 LYS A C 1
ATOM 699 O O . LYS A 1 90 ? -6.672 -13.713 -11.958 1.00 37.38 90 LYS A O 1
ATOM 704 N N . ILE A 1 91 ? -5.286 -15.114 -13.107 1.00 43.38 91 ILE A N 1
ATOM 705 C CA . ILE A 1 91 ? -5.289 -14.703 -14.535 1.00 43.38 91 ILE A CA 1
ATOM 706 C C . ILE A 1 91 ? -5.544 -13.205 -14.866 1.00 43.38 91 ILE A C 1
ATOM 708 O O . ILE A 1 91 ? -6.657 -12.707 -14.746 1.00 43.38 91 ILE A O 1
ATOM 712 N N . GLY A 1 92 ? -4.520 -12.523 -15.414 1.00 43.97 92 GLY A N 1
ATOM 713 C CA . GLY A 1 92 ? -4.554 -11.119 -15.885 1.00 43.97 92 GLY A CA 1
ATOM 714 C C . GLY A 1 92 ? -4.080 -10.103 -14.833 1.00 43.97 92 GLY A C 1
ATOM 715 O O . GLY A 1 92 ? -4.272 -10.350 -13.653 1.00 43.97 92 GLY A O 1
ATOM 716 N N . PHE A 1 93 ? -3.407 -9.003 -15.233 1.00 43.84 93 PHE A N 1
ATOM 717 C CA . PHE A 1 93 ? -2.742 -7.949 -14.403 1.00 43.84 93 PHE A CA 1
ATOM 718 C C . PHE A 1 93 ? -1.810 -8.420 -13.254 1.00 43.84 93 PHE A C 1
ATOM 720 O O . PHE A 1 93 ? -0.976 -7.667 -12.769 1.00 43.84 93 PHE A O 1
ATOM 727 N N . GLN A 1 94 ? -1.862 -9.688 -12.868 1.00 45.81 94 GLN A N 1
ATOM 728 C CA . GLN A 1 94 ? -1.162 -10.342 -11.775 1.00 45.81 94 GLN A CA 1
ATOM 729 C C . GLN A 1 94 ? 0.278 -10.703 -12.093 1.00 45.81 94 GLN A C 1
ATOM 731 O O . GLN A 1 94 ? 0.975 -11.129 -11.193 1.00 45.81 94 GLN A O 1
ATOM 736 N N . HIS A 1 95 ? 0.773 -10.481 -13.311 1.00 43.84 95 HIS A N 1
ATOM 737 C CA . HIS A 1 95 ? 2.226 -10.496 -13.524 1.00 43.84 95 HIS A CA 1
ATOM 738 C C . HIS A 1 95 ? 2.919 -9.273 -12.896 1.00 43.84 95 HIS A C 1
ATOM 740 O O . HIS A 1 95 ? 4.130 -9.279 -12.714 1.00 43.84 95 HIS A O 1
ATOM 746 N N . LEU A 1 96 ? 2.159 -8.232 -12.538 1.00 46.53 96 LEU A N 1
ATOM 747 C CA . LEU A 1 96 ? 2.641 -7.116 -11.722 1.00 46.53 96 LEU A CA 1
ATOM 748 C C . LEU A 1 96 ? 2.316 -7.243 -10.235 1.00 46.53 96 LEU A C 1
ATOM 750 O O . LEU A 1 96 ? 3.006 -6.656 -9.404 1.00 46.53 96 LEU A O 1
ATOM 754 N N . VAL A 1 97 ? 1.233 -7.957 -9.923 1.00 46.28 97 VAL A N 1
ATOM 755 C CA . VAL A 1 97 ? 0.653 -8.074 -8.574 1.00 46.28 97 VAL A CA 1
ATOM 756 C C . VAL A 1 97 ? 0.837 -9.490 -7.986 1.00 46.28 97 VAL A C 1
ATOM 758 O O . VAL A 1 97 ? 0.327 -9.796 -6.916 1.00 46.28 97 VAL A O 1
ATOM 761 N N . GLY A 1 98 ? 1.601 -10.363 -8.645 1.00 31.02 98 GLY A N 1
ATOM 762 C CA . GLY A 1 98 ? 1.982 -11.701 -8.188 1.00 31.02 98 GLY A CA 1
ATOM 763 C C . GLY A 1 98 ? 3.375 -12.021 -8.731 1.00 31.02 98 GLY A C 1
ATOM 764 O O . GLY A 1 98 ? 3.628 -11.878 -9.919 1.00 31.02 98 GLY A O 1
ATOM 765 N N . SER A 1 99 ? 4.373 -12.381 -7.937 1.00 32.06 99 SER A N 1
ATOM 766 C CA . SER A 1 99 ? 4.410 -12.936 -6.584 1.00 32.06 99 SER A CA 1
ATOM 767 C C . SER A 1 99 ? 4.669 -11.866 -5.502 1.00 32.06 99 SER A C 1
ATOM 769 O O . SER A 1 99 ? 5.793 -11.390 -5.378 1.00 32.06 99 SER A O 1
ATOM 771 N N . GLY A 1 100 ? 3.647 -11.522 -4.703 1.00 41.00 100 GLY A N 1
ATOM 772 C CA . GLY A 1 100 ? 3.826 -10.976 -3.346 1.00 41.00 100 GLY A CA 1
ATOM 773 C C . GLY A 1 100 ? 3.884 -9.456 -3.122 1.00 41.00 100 GLY A C 1
ATOM 774 O O . GLY A 1 100 ? 4.576 -9.070 -2.196 1.00 41.00 100 GLY A O 1
ATOM 775 N N . ASN A 1 101 ? 3.213 -8.579 -3.893 1.00 39.81 101 ASN A N 1
ATOM 776 C CA . ASN A 1 101 ? 3.512 -7.123 -3.827 1.00 39.81 101 ASN A CA 1
ATOM 777 C C . ASN A 1 101 ? 2.339 -6.157 -3.570 1.00 39.81 101 ASN A C 1
ATOM 779 O O . ASN A 1 101 ? 2.529 -4.945 -3.681 1.00 39.81 101 ASN A O 1
ATOM 783 N N . SER A 1 102 ? 1.150 -6.646 -3.223 1.00 37.84 102 SER A N 1
ATOM 784 C CA . SER A 1 102 ? 0.052 -5.784 -2.758 1.00 37.84 102 SER A CA 1
ATOM 785 C C .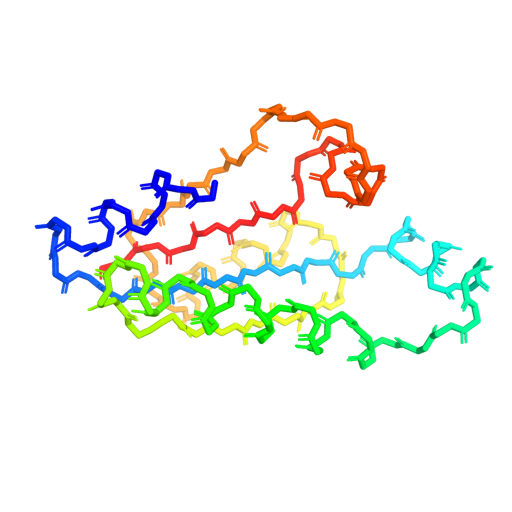 SER A 1 102 ? -0.24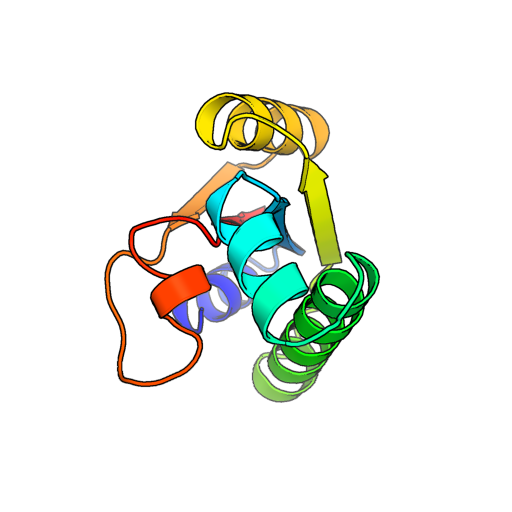6 -6.083 -1.296 1.00 37.84 102 SER A C 1
ATOM 787 O O . SER A 1 102 ? -0.670 -7.197 -0.965 1.00 37.84 102 SER A O 1
ATOM 789 N N . TRP A 1 103 ? -0.002 -5.084 -0.451 1.00 44.78 103 TRP A N 1
ATOM 790 C CA . TRP A 1 103 ? -0.082 -5.178 1.002 1.00 44.78 103 TRP A CA 1
ATOM 791 C C . TRP A 1 103 ? -1.290 -4.394 1.477 1.00 44.78 103 TRP A C 1
ATOM 793 O O . TRP A 1 103 ? -1.480 -3.237 1.100 1.00 44.78 103 TRP A O 1
ATOM 803 N N . PHE A 1 104 ? -2.113 -5.041 2.286 1.00 48.62 104 PHE A N 1
ATOM 804 C CA . PHE A 1 104 ? -3.193 -4.375 2.986 1.00 48.62 104 PHE A CA 1
ATOM 805 C C . PHE A 1 104 ? -2.737 -4.172 4.413 1.00 48.62 104 PHE A C 1
ATOM 807 O O . PHE A 1 104 ? -2.363 -5.131 5.081 1.00 48.62 104 PHE A O 1
ATOM 814 N N . VAL A 1 105 ? -2.766 -2.933 4.863 1.00 46.88 105 VAL A N 1
ATOM 815 C CA . VAL A 1 105 ? -2.572 -2.600 6.265 1.00 46.88 105 VAL A CA 1
ATOM 816 C C . VAL A 1 105 ? -3.954 -2.344 6.843 1.00 46.88 105 VAL A C 1
ATOM 818 O O . VAL A 1 105 ? -4.679 -1.486 6.339 1.00 46.88 105 VAL A O 1
ATOM 821 N N . SER A 1 106 ? -4.331 -3.131 7.844 1.00 41.78 106 SER A N 1
ATOM 822 C CA . SER A 1 106 ? -5.578 -2.969 8.585 1.00 41.78 106 SER A CA 1
ATOM 823 C C . SER A 1 106 ? -5.251 -2.621 10.033 1.00 41.78 106 SER A C 1
ATOM 825 O O . SER A 1 106 ? -4.336 -3.203 10.623 1.00 41.78 106 SER A O 1
ATOM 827 N N . PHE A 1 107 ? -5.993 -1.676 10.596 1.00 46.56 107 PHE A N 1
ATOM 828 C CA . PHE A 1 107 ? -5.887 -1.247 11.990 1.00 46.56 107 PHE A CA 1
ATOM 829 C C . PHE A 1 107 ? -7.271 -1.016 12.553 1.00 46.56 107 PHE A C 1
ATOM 831 O O . PHE A 1 107 ? -7.951 -0.139 11.985 1.00 46.56 107 PHE A O 1
#

Foldseek 3Di:
DVVLLQVLLVVVWEKEKEFECEPQNVVVCVVVVHDPVVVVVVQVVVQVVSCVPRVHRYHYDYYYDDQVVVCVVVCVVVVFPDKDWDCDDDDPPCSRVPPTGIIMGID